Protein AF-A0A7C7RGT9-F1 (afdb_monomer)

Secondary structure (DSSP, 8-state):
-EEE-TT-EEEETTEEEEE---EE-S-GGGEEEEETTEEEESSTT---EE-SS----TT--PPP---HHHHHHHHHHHHHHHHHHHHHHHHHHHHHHHHHHHHS---

Sequence (107 aa):
QILINQRGEVIVDGEHVDRLLIMDFQHPYRLVKVGSGLFAPEDEMDAGEPAKEAKVRQGYLEGSNVRAIEEMVEMLLSYRRYEADHKAIQIQDETLGKAVNELGTVR

Foldseek 3Di:
DWDQFFQQFIADPRDTDGGDFDFDFPCCVQWDDPDPPDTDHPDNVRPGHGDDDGTDDPPDDDDDPDDVVVVVVVVVVVVVVVVVVVVVVVVVVVVVVCCCVVVVPDD

pLDDT: mean 90.45, std 8.88, range [48.03, 97.31]

Solvent-accessible surface area (backbone atoms only — not comparable to full-atom values): 6634 Å² total; per-residue (Å²): 102,82,46,51,42,49,78,29,39,34,26,50,76,87,41,82,75,51,62,65,87,53,73,39,55,99,59,64,89,51,45,41,78,77,49,100,90,41,69,42,54,72,50,83,84,60,77,53,43,76,46,88,82,70,70,44,64,74,96,65,79,91,73,80,93,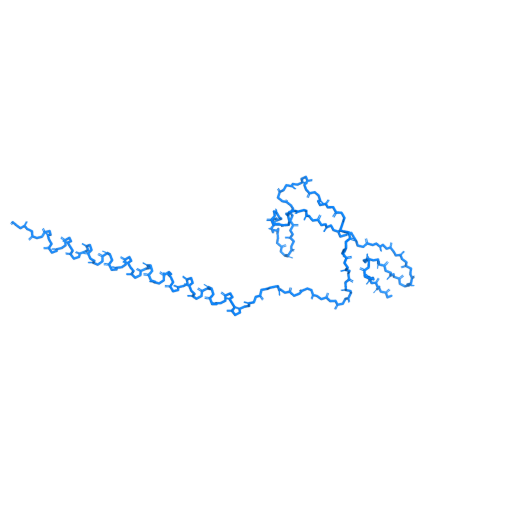74,56,69,70,60,55,51,51,53,50,50,52,53,49,54,49,52,52,52,54,53,50,50,51,52,54,50,52,53,51,51,52,47,49,53,63,66,65,62,70,69,130

Mean predicted aligned error: 8.31 Å

Radius of gyration: 28.74 Å; Cα contacts (8 Å, |Δi|>4): 84; chains: 1; bounding box: 50×28×91 Å

Structure (mmCIF, N/CA/C/O backbone):
data_AF-A0A7C7RGT9-F1
#
_entry.id   AF-A0A7C7RGT9-F1
#
loop_
_atom_site.group_PDB
_atom_site.id
_atom_site.type_symbol
_atom_site.label_atom_id
_atom_site.label_alt_id
_atom_site.label_comp_id
_atom_site.label_asym_id
_atom_site.label_entity_id
_atom_site.label_seq_id
_atom_site.pdbx_PDB_ins_code
_atom_site.Cartn_x
_atom_site.Cartn_y
_atom_site.Cartn_z
_atom_site.occupancy
_atom_site.B_iso_or_equiv
_atom_site.auth_seq_id
_atom_site.auth_comp_id
_atom_site.auth_asym_id
_atom_site.auth_atom_id
_atom_site.pdbx_PDB_model_num
ATOM 1 N N . GLN A 1 1 ? 4.398 -3.681 -32.471 1.00 81.00 1 GLN A N 1
ATOM 2 C CA . GLN A 1 1 ? 4.154 -4.455 -31.229 1.00 81.00 1 GLN A CA 1
ATOM 3 C C . GLN A 1 1 ? 5.127 -3.986 -30.159 1.00 81.00 1 GLN A C 1
ATOM 5 O O . GLN A 1 1 ? 6.304 -3.859 -30.468 1.00 81.00 1 GLN A O 1
ATOM 10 N N . ILE A 1 2 ? 4.648 -3.717 -28.939 1.00 90.44 2 ILE A N 1
ATOM 11 C CA . ILE A 1 2 ? 5.494 -3.287 -27.813 1.00 90.44 2 ILE A CA 1
ATOM 12 C C . ILE A 1 2 ? 5.696 -4.465 -26.861 1.00 90.44 2 ILE A C 1
ATOM 14 O O . ILE A 1 2 ? 4.726 -5.042 -26.361 1.00 90.44 2 ILE A O 1
ATOM 18 N N . LEU A 1 3 ? 6.950 -4.810 -26.601 1.00 93.38 3 LEU A N 1
ATOM 19 C CA . LEU A 1 3 ? 7.346 -5.853 -25.666 1.00 93.38 3 LEU A CA 1
ATOM 20 C C . LEU A 1 3 ? 8.250 -5.249 -24.596 1.00 93.38 3 LEU A C 1
ATOM 22 O O . LEU A 1 3 ? 9.176 -4.511 -24.914 1.00 93.38 3 LEU A O 1
ATOM 26 N N . ILE A 1 4 ? 7.983 -5.575 -23.333 1.00 94.31 4 ILE A N 1
ATOM 27 C CA . ILE A 1 4 ? 8.834 -5.186 -22.208 1.00 94.31 4 ILE A CA 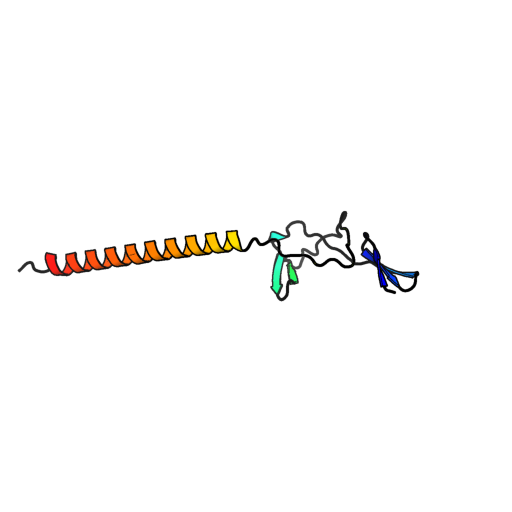1
ATOM 28 C C . ILE A 1 4 ? 9.353 -6.469 -21.575 1.00 94.31 4 ILE A C 1
ATOM 30 O O . ILE A 1 4 ? 8.578 -7.277 -21.060 1.00 94.31 4 ILE A O 1
ATOM 34 N N . ASN A 1 5 ? 10.663 -6.691 -21.655 1.00 92.56 5 ASN A N 1
ATOM 35 C CA . ASN A 1 5 ? 11.258 -7.928 -21.155 1.00 92.56 5 ASN A CA 1
ATOM 36 C C . ASN A 1 5 ? 11.479 -7.892 -19.629 1.00 92.56 5 ASN A C 1
ATOM 38 O O . ASN A 1 5 ? 11.227 -6.891 -18.963 1.00 92.56 5 ASN A O 1
ATOM 42 N N 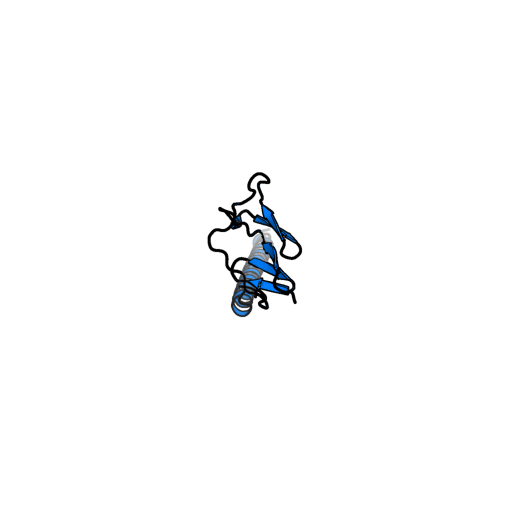. GLN A 1 6 ? 11.994 -8.988 -19.059 1.00 92.69 6 GLN A N 1
ATOM 43 C CA . GLN A 1 6 ? 12.209 -9.098 -17.608 1.00 92.69 6 GLN A CA 1
ATOM 44 C C . GLN A 1 6 ? 13.212 -8.093 -17.031 1.00 92.69 6 GLN A C 1
ATOM 46 O O . GLN A 1 6 ? 13.196 -7.861 -15.826 1.00 92.69 6 GLN A O 1
ATOM 51 N N . ARG A 1 7 ? 14.065 -7.496 -17.867 1.00 90.88 7 ARG A N 1
ATOM 52 C CA . ARG A 1 7 ? 15.037 -6.466 -17.477 1.00 90.88 7 ARG A CA 1
ATOM 53 C C . ARG A 1 7 ? 14.476 -5.046 -17.610 1.00 90.88 7 ARG A C 1
ATOM 55 O O . ARG A 1 7 ? 15.212 -4.091 -17.394 1.00 90.88 7 ARG A O 1
ATOM 62 N N . GLY A 1 8 ? 13.203 -4.906 -17.992 1.00 92.00 8 GLY A N 1
ATOM 63 C CA . GLY A 1 8 ? 12.559 -3.615 -18.227 1.00 92.00 8 GLY A CA 1
ATOM 64 C C . GLY A 1 8 ? 12.943 -2.957 -19.552 1.00 92.00 8 GLY A C 1
ATOM 65 O O . GLY A 1 8 ? 12.637 -1.785 -19.739 1.00 92.00 8 GLY A O 1
ATOM 66 N N . GLU A 1 9 ? 13.610 -3.672 -20.464 1.00 94.38 9 GLU A N 1
ATOM 67 C CA . GLU A 1 9 ? 13.946 -3.150 -21.794 1.00 94.38 9 GLU A CA 1
ATOM 68 C C . GLU A 1 9 ? 12.688 -3.122 -22.666 1.00 94.38 9 GLU A C 1
ATOM 70 O O . GLU A 1 9 ? 11.964 -4.119 -22.762 1.00 94.38 9 GLU A O 1
ATOM 75 N N . VAL A 1 10 ? 12.444 -1.970 -23.285 1.00 95.19 10 VAL A N 1
ATOM 76 C CA . VAL A 1 10 ? 11.304 -1.663 -24.142 1.00 95.19 10 VAL A CA 1
ATOM 77 C C . VAL A 1 10 ? 11.711 -1.893 -25.591 1.00 95.19 10 VAL A C 1
ATOM 79 O O . VAL A 1 10 ? 12.601 -1.228 -26.123 1.00 95.19 10 VAL A O 1
ATOM 82 N N . ILE A 1 11 ? 11.037 -2.843 -26.229 1.00 96.00 11 ILE A N 1
ATOM 83 C CA . ILE A 1 11 ? 11.262 -3.237 -27.615 1.00 96.00 11 ILE A CA 1
ATOM 84 C C . ILE A 1 11 ? 10.014 -2.884 -28.418 1.00 96.00 11 ILE A C 1
ATOM 86 O O . ILE A 1 11 ? 8.911 -3.326 -28.082 1.00 96.00 11 ILE A O 1
ATOM 90 N N . VAL A 1 12 ? 10.186 -2.110 -29.486 1.00 95.50 12 VAL A N 1
ATOM 91 C CA . VAL A 1 12 ? 9.107 -1.722 -30.401 1.00 95.50 12 VAL A CA 1
ATOM 92 C C . VAL A 1 12 ? 9.475 -2.204 -31.792 1.00 95.50 12 VAL A C 1
ATOM 94 O O . VAL A 1 12 ? 10.543 -1.891 -32.301 1.00 95.50 12 VAL A O 1
ATOM 97 N N . ASP A 1 13 ? 8.612 -3.033 -32.377 1.00 93.25 13 ASP A N 1
ATOM 98 C CA . ASP A 1 13 ? 8.787 -3.574 -33.736 1.00 93.25 13 ASP A CA 1
ATOM 99 C C . ASP A 1 13 ? 10.132 -4.294 -33.967 1.00 93.25 13 ASP A C 1
ATOM 101 O O . ASP A 1 13 ? 10.623 -4.396 -35.086 1.00 93.25 13 ASP A O 1
ATOM 105 N N . GLY A 1 14 ? 10.699 -4.861 -32.896 1.00 90.38 14 GLY A N 1
ATOM 106 C CA . GLY A 1 14 ? 11.947 -5.627 -32.923 1.00 90.38 14 GLY A CA 1
ATOM 107 C C . GLY A 1 14 ? 13.201 -4.822 -32.575 1.00 90.38 14 GLY A C 1
ATOM 108 O O . GLY A 1 14 ? 14.251 -5.429 -32.377 1.00 90.38 14 GLY A O 1
ATOM 109 N N . GLU A 1 15 ? 13.099 -3.500 -32.423 1.00 94.38 15 GLU A N 1
ATOM 110 C CA . GLU A 1 15 ? 14.220 -2.639 -32.038 1.00 94.38 15 GLU A CA 1
ATOM 111 C C . GLU A 1 15 ? 14.155 -2.238 -30.562 1.00 94.38 15 GLU A C 1
ATOM 113 O O . GLU A 1 15 ? 13.083 -1.976 -30.011 1.00 94.38 15 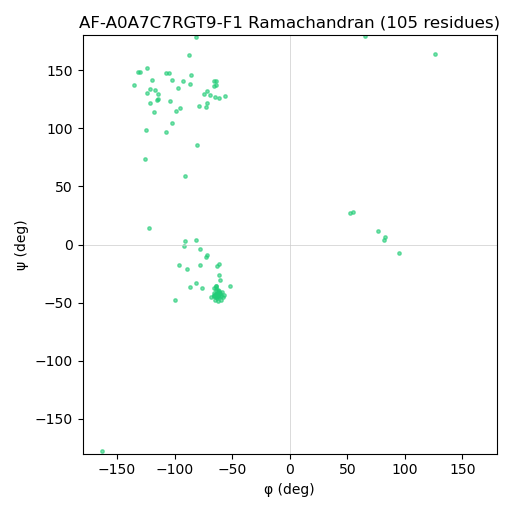GLU A O 1
ATOM 118 N N . HIS A 1 16 ? 15.319 -2.191 -29.908 1.00 94.31 16 HIS A N 1
ATOM 119 C CA . HIS A 1 16 ? 15.441 -1.673 -28.548 1.00 94.31 16 HIS A CA 1
ATOM 120 C C . HIS A 1 16 ? 15.301 -0.150 -28.567 1.00 94.31 16 HIS A C 1
ATOM 122 O O . HIS A 1 16 ? 16.144 0.541 -29.140 1.00 94.31 16 HIS A O 1
ATOM 128 N N . VAL A 1 17 ? 14.282 0.364 -27.881 1.00 95.88 17 VAL A N 1
ATOM 129 C CA . VAL A 1 17 ? 14.000 1.802 -27.812 1.00 95.88 17 VAL A CA 1
ATOM 130 C C . VAL A 1 17 ? 14.520 2.405 -26.512 1.00 95.88 17 VAL A C 1
ATOM 132 O O . VAL A 1 17 ? 15.184 3.435 -26.552 1.00 95.88 17 VAL A O 1
ATOM 135 N N . ASP A 1 18 ? 14.244 1.772 -25.368 1.00 95.31 18 ASP A N 1
ATOM 136 C CA . ASP A 1 18 ? 14.603 2.318 -24.052 1.00 95.31 18 ASP A CA 1
ATOM 137 C C . ASP A 1 18 ? 14.564 1.248 -22.943 1.00 95.31 18 ASP A C 1
ATOM 139 O O . ASP A 1 18 ? 14.272 0.080 -23.205 1.00 95.31 18 ASP A O 1
ATOM 143 N N . ARG A 1 19 ? 14.817 1.632 -21.687 1.00 92.56 19 ARG A N 1
ATOM 144 C CA . ARG A 1 19 ? 14.676 0.791 -20.496 1.00 92.56 19 ARG A CA 1
ATOM 145 C C . ARG A 1 19 ? 13.983 1.539 -19.361 1.00 92.56 19 ARG A C 1
ATOM 147 O O . ARG A 1 19 ? 14.326 2.671 -19.045 1.00 92.56 19 ARG A O 1
ATOM 154 N N . LEU A 1 20 ? 13.064 0.858 -18.682 1.00 93.94 20 LEU A N 1
ATOM 155 C CA . LEU A 1 20 ? 12.434 1.371 -17.468 1.00 93.94 20 LEU A CA 1
ATOM 156 C C . LEU A 1 20 ? 13.476 1.600 -16.364 1.00 93.94 20 LEU A C 1
ATOM 158 O O . LEU A 1 20 ? 14.204 0.679 -15.987 1.00 93.94 20 LEU A O 1
ATOM 162 N N . LEU A 1 21 ? 13.504 2.815 -15.815 1.00 93.69 21 LEU A N 1
ATOM 163 C CA . LEU A 1 21 ? 14.260 3.117 -14.605 1.00 93.69 21 LEU A CA 1
ATOM 164 C C . LEU A 1 21 ? 13.470 2.627 -13.390 1.00 93.69 21 LEU A C 1
ATOM 166 O O . LEU A 1 21 ? 12.354 3.079 -13.142 1.00 93.69 21 LEU A O 1
ATOM 170 N N . ILE A 1 22 ? 14.061 1.704 -12.637 1.00 93.94 22 ILE A N 1
ATOM 171 C CA . ILE A 1 22 ? 13.498 1.184 -11.392 1.00 93.94 22 ILE A CA 1
ATOM 172 C C . ILE A 1 22 ? 14.439 1.594 -10.268 1.00 93.94 22 ILE A C 1
ATOM 174 O O . ILE A 1 22 ? 15.632 1.293 -10.322 1.00 93.94 22 ILE A O 1
ATOM 178 N N . MET A 1 23 ? 13.891 2.283 -9.274 1.00 92.69 23 MET A N 1
ATOM 179 C CA . MET A 1 23 ? 14.623 2.770 -8.110 1.00 92.69 23 MET A CA 1
ATOM 180 C C . MET A 1 23 ? 14.237 1.945 -6.884 1.00 92.69 23 MET A C 1
ATOM 182 O O . MET A 1 23 ? 13.100 1.487 -6.769 1.00 92.69 23 MET A O 1
ATOM 186 N N . ASP A 1 24 ? 15.191 1.765 -5.986 1.00 93.38 24 ASP A N 1
ATOM 187 C CA . ASP A 1 24 ? 15.041 1.140 -4.683 1.00 93.38 24 ASP A CA 1
ATOM 188 C C . ASP A 1 24 ? 15.428 2.154 -3.604 1.00 93.38 24 ASP A C 1
ATOM 190 O O . ASP A 1 24 ? 16.363 2.940 -3.774 1.00 93.38 24 ASP A O 1
ATOM 194 N N . PHE A 1 25 ? 14.700 2.153 -2.496 1.00 92.62 25 PHE A N 1
ATOM 195 C CA . PHE A 1 25 ? 14.916 3.081 -1.391 1.00 92.62 25 PHE A CA 1
ATOM 196 C C . PHE A 1 25 ? 15.373 2.277 -0.184 1.00 92.62 25 PHE A C 1
ATOM 198 O O . PHE A 1 25 ? 14.713 1.317 0.204 1.00 92.62 25 PHE A O 1
ATOM 205 N N . GLN A 1 26 ? 16.474 2.679 0.455 1.00 88.50 26 GLN A N 1
ATOM 206 C CA . GLN A 1 26 ? 17.001 1.945 1.615 1.00 88.50 26 GLN A CA 1
ATOM 207 C C . GLN A 1 26 ? 15.992 1.887 2.775 1.00 88.50 26 GLN A C 1
ATOM 209 O O . GLN A 1 26 ? 15.965 0.914 3.528 1.00 88.50 26 GLN A O 1
ATOM 214 N N . HIS A 1 27 ? 15.136 2.909 2.902 1.00 88.94 27 HIS A N 1
ATOM 215 C CA . HIS A 1 27 ? 14.119 3.004 3.950 1.00 88.94 27 HIS A CA 1
ATOM 216 C C . HIS A 1 27 ? 12.709 3.233 3.368 1.00 88.94 27 HIS A C 1
ATOM 218 O O . HIS A 1 27 ? 12.155 4.325 3.519 1.00 88.94 27 HIS A O 1
ATOM 224 N N . PRO A 1 28 ? 12.063 2.216 2.760 1.00 88.06 28 PRO A N 1
ATOM 225 C CA . PRO A 1 28 ? 10.767 2.383 2.087 1.00 88.06 28 PRO A CA 1
ATOM 226 C C . PRO A 1 28 ? 9.637 2.851 3.014 1.00 88.06 28 PRO A C 1
ATOM 228 O O . PRO A 1 28 ? 8.686 3.490 2.581 1.00 88.06 28 PRO A O 1
ATOM 231 N N . TYR A 1 29 ? 9.740 2.557 4.312 1.00 90.50 29 TYR A N 1
ATOM 232 C CA . TYR A 1 29 ? 8.771 2.967 5.333 1.00 90.50 29 TYR A CA 1
ATOM 233 C C . TYR A 1 29 ? 8.810 4.469 5.661 1.00 90.50 29 TYR A C 1
ATOM 235 O O . TYR A 1 29 ? 7.940 4.944 6.385 1.00 90.50 29 TYR A O 1
ATOM 243 N N . ARG A 1 30 ? 9.806 5.209 5.153 1.00 92.06 30 ARG A N 1
ATOM 244 C CA . ARG A 1 30 ? 9.852 6.680 5.201 1.00 92.06 30 ARG A CA 1
ATOM 245 C C . ARG A 1 30 ? 9.234 7.332 3.968 1.00 92.06 30 ARG A C 1
ATOM 247 O O . ARG A 1 30 ? 9.200 8.551 3.873 1.00 92.06 30 ARG A O 1
ATOM 254 N N . LEU A 1 31 ? 8.761 6.548 3.003 1.00 93.81 31 LEU A N 1
ATOM 255 C CA . LEU A 1 31 ? 8.038 7.110 1.876 1.00 93.81 31 LEU A CA 1
ATOM 256 C C . LEU A 1 31 ? 6.653 7.580 2.332 1.00 93.81 31 LEU A C 1
ATOM 258 O O . LEU A 1 31 ? 5.898 6.849 2.977 1.00 93.81 31 LEU A O 1
ATOM 262 N N . VAL A 1 32 ? 6.296 8.796 1.945 1.00 95.19 32 VAL A N 1
ATOM 263 C CA . VAL A 1 32 ? 5.007 9.415 2.234 1.00 95.19 32 VAL A CA 1
ATOM 264 C C . VAL A 1 32 ? 4.084 9.231 1.038 1.00 95.19 32 VAL A C 1
ATOM 266 O O . VAL A 1 32 ? 4.461 9.443 -0.115 1.00 95.19 32 VAL A O 1
ATOM 269 N N . LYS A 1 33 ? 2.838 8.836 1.304 1.00 95.06 33 LYS A N 1
ATOM 270 C CA . LYS A 1 33 ? 1.817 8.674 0.267 1.00 95.06 33 LYS A CA 1
ATOM 271 C C . LYS A 1 33 ? 1.362 10.041 -0.244 1.00 95.06 33 LYS A C 1
ATOM 273 O O . LYS A 1 33 ? 0.803 10.828 0.514 1.00 95.06 33 LYS A O 1
ATOM 278 N N . VAL A 1 34 ? 1.519 10.271 -1.545 1.00 94.31 34 VAL A N 1
ATOM 279 C CA . VAL A 1 34 ? 1.101 11.517 -2.219 1.00 94.31 34 VAL A CA 1
ATOM 280 C C . VAL A 1 34 ? -0.290 11.373 -2.857 1.00 94.31 34 VAL A C 1
ATOM 282 O O . VAL A 1 34 ? -0.972 12.360 -3.113 1.00 94.31 34 VAL A O 1
ATOM 285 N N . GLY A 1 35 ? -0.760 10.135 -3.053 1.00 92.75 35 GLY A N 1
ATOM 286 C CA . GLY A 1 35 ? -2.100 9.826 -3.570 1.00 92.75 35 GLY A CA 1
ATOM 287 C C . GLY A 1 35 ? -2.058 8.903 -4.784 1.00 92.75 35 GLY A C 1
ATOM 288 O O . GLY A 1 35 ? -1.008 8.706 -5.375 1.00 92.75 35 GLY A O 1
ATOM 289 N N . SER A 1 36 ? -3.186 8.282 -5.142 1.00 93.19 36 SER A N 1
ATOM 290 C CA . SER A 1 36 ? -3.301 7.408 -6.332 1.00 93.19 36 SER A CA 1
ATOM 291 C C . SER A 1 36 ? -2.255 6.281 -6.441 1.00 93.19 36 SER A C 1
ATOM 293 O O . SER A 1 36 ? -1.923 5.848 -7.538 1.00 93.19 36 SER A O 1
ATOM 295 N N . GLY A 1 37 ? -1.724 5.806 -5.309 1.00 89.94 37 GLY A N 1
ATOM 296 C CA . GLY A 1 37 ? -0.648 4.804 -5.275 1.00 89.94 37 GLY A CA 1
ATOM 297 C C . GLY A 1 37 ? 0.764 5.372 -5.467 1.00 89.94 37 GLY A C 1
ATOM 298 O O . GLY A 1 37 ? 1.716 4.605 -5.508 1.00 89.94 37 GLY A O 1
ATOM 299 N N . LEU A 1 38 ? 0.906 6.695 -5.558 1.00 93.56 38 LEU A N 1
ATOM 300 C CA . LEU A 1 38 ? 2.183 7.396 -5.625 1.00 93.56 38 LEU A CA 1
ATOM 301 C C . LEU A 1 38 ? 2.742 7.667 -4.231 1.00 93.56 38 LEU A C 1
ATOM 303 O O . LEU A 1 38 ? 2.006 7.980 -3.283 1.00 93.56 38 LEU A O 1
ATOM 307 N N . PHE A 1 39 ? 4.065 7.609 -4.160 1.00 94.25 39 PHE A N 1
ATOM 308 C CA . PHE A 1 39 ? 4.859 7.833 -2.968 1.00 94.25 39 PHE A CA 1
ATOM 309 C C . PHE A 1 39 ? 6.007 8.791 -3.284 1.00 94.25 39 PHE A C 1
ATOM 311 O O . PHE A 1 39 ? 6.517 8.795 -4.404 1.00 94.25 39 PHE A O 1
ATOM 318 N N . ALA A 1 40 ? 6.398 9.585 -2.295 1.00 93.25 40 ALA A N 1
ATOM 319 C CA . ALA A 1 40 ? 7.567 10.453 -2.342 1.00 93.25 40 ALA A CA 1
ATOM 320 C C . ALA A 1 40 ? 8.417 10.230 -1.086 1.00 93.25 40 ALA A C 1
ATOM 322 O O . ALA A 1 40 ? 7.858 9.904 -0.036 1.00 93.25 40 ALA A O 1
ATOM 323 N N . PRO A 1 41 ? 9.745 10.376 -1.165 1.00 93.50 41 PRO A N 1
ATOM 324 C CA . PRO A 1 41 ? 10.589 10.323 0.019 1.00 93.50 41 PRO A CA 1
ATOM 325 C C . PRO A 1 41 ? 10.256 11.483 0.966 1.00 93.50 41 PRO A C 1
ATOM 327 O O . PRO A 1 41 ? 9.962 12.590 0.523 1.00 93.50 41 PRO A O 1
ATOM 330 N N . GLU A 1 42 ? 10.262 11.216 2.274 1.00 91.75 42 GLU A N 1
ATOM 331 C CA . GLU A 1 42 ? 10.081 12.253 3.302 1.00 91.75 42 GLU A CA 1
ATOM 332 C C . GLU A 1 42 ? 11.229 13.275 3.289 1.00 91.75 42 GLU A C 1
ATOM 334 O O . GLU A 1 42 ? 10.999 14.465 3.493 1.00 91.75 42 GLU A O 1
ATOM 339 N N . ASP A 1 43 ? 12.452 12.814 3.013 1.00 90.62 43 ASP A N 1
ATOM 340 C CA . ASP A 1 43 ? 13.615 13.658 2.742 1.00 90.62 43 ASP A CA 1
ATOM 341 C C . ASP A 1 43 ? 13.818 13.757 1.227 1.00 90.62 43 ASP A C 1
ATOM 343 O O . ASP A 1 43 ? 14.138 12.767 0.573 1.00 90.62 43 ASP A O 1
ATOM 347 N N . GLU A 1 44 ? 13.666 14.953 0.661 1.00 84.31 44 GLU A N 1
ATOM 348 C CA . GLU A 1 44 ? 13.853 15.192 -0.775 1.00 84.31 44 GLU A CA 1
ATOM 349 C C . GLU A 1 44 ? 15.280 14.875 -1.263 1.00 84.31 44 GLU A C 1
ATOM 351 O O . GLU A 1 44 ? 15.497 14.714 -2.465 1.00 84.31 44 GLU A O 1
ATOM 356 N N . MET A 1 45 ? 16.258 14.769 -0.354 1.00 87.12 45 MET A N 1
ATOM 357 C CA . MET A 1 45 ? 17.623 14.351 -0.685 1.00 87.12 45 MET A CA 1
ATOM 358 C C . MET A 1 45 ? 17.754 12.830 -0.877 1.00 87.12 45 MET A C 1
ATOM 360 O O . MET A 1 45 ? 18.733 12.383 -1.481 1.00 87.12 45 MET A O 1
ATOM 364 N N . ASP A 1 46 ? 16.798 12.028 -0.397 1.00 88.44 46 ASP A N 1
ATOM 365 C CA . ASP A 1 46 ? 16.761 10.582 -0.628 1.00 88.44 46 ASP A CA 1
ATOM 366 C C . ASP A 1 46 ? 16.177 10.289 -2.016 1.00 88.44 46 ASP A C 1
ATOM 368 O O . ASP A 1 46 ? 14.983 10.063 -2.197 1.00 88.44 46 ASP A O 1
ATOM 372 N N . ALA A 1 47 ? 17.044 10.310 -3.027 1.00 86.38 47 ALA A N 1
ATOM 373 C CA . ALA A 1 47 ? 16.670 10.021 -4.410 1.00 86.38 47 ALA A CA 1
ATOM 374 C C . ALA A 1 47 ? 16.510 8.514 -4.713 1.00 86.38 47 ALA A C 1
ATOM 376 O O . ALA A 1 47 ? 16.153 8.158 -5.840 1.00 86.38 47 ALA A O 1
ATOM 377 N N . GLY A 1 48 ? 16.789 7.633 -3.744 1.00 91.19 48 GLY A N 1
ATOM 378 C CA . GLY A 1 48 ? 16.928 6.196 -3.969 1.00 91.19 48 GLY A CA 1
ATOM 379 C C . GLY A 1 48 ? 18.133 5.824 -4.846 1.00 91.19 48 GLY A C 1
ATOM 380 O O . GLY A 1 48 ? 18.890 6.666 -5.334 1.00 91.19 48 GLY A O 1
ATOM 381 N N . GLU A 1 49 ? 18.315 4.526 -5.069 1.00 93.50 49 GLU A N 1
ATOM 382 C CA . GLU A 1 49 ? 19.370 3.958 -5.911 1.00 93.50 49 GLU A CA 1
ATOM 383 C C . GLU A 1 49 ? 18.763 3.065 -7.004 1.00 93.50 49 GLU A C 1
ATOM 385 O O . GLU A 1 49 ? 17.715 2.463 -6.785 1.00 93.50 49 GLU A O 1
ATOM 390 N N . PRO A 1 50 ? 19.396 2.905 -8.179 1.00 92.50 50 PRO A N 1
ATOM 391 C CA . PRO A 1 50 ? 18.916 1.958 -9.182 1.00 92.50 50 PRO A CA 1
ATOM 392 C C . PRO A 1 50 ? 18.803 0.532 -8.624 1.00 92.50 50 PRO A C 1
ATOM 394 O O . PRO A 1 50 ? 1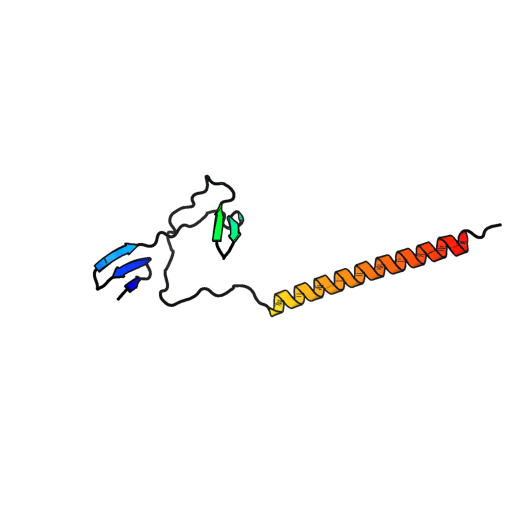9.766 -0.025 -8.087 1.00 92.50 50 PRO A O 1
ATOM 397 N N . ALA A 1 51 ? 17.633 -0.082 -8.789 1.00 92.25 51 ALA A N 1
ATOM 398 C CA . ALA A 1 51 ? 17.353 -1.412 -8.266 1.00 92.25 51 ALA A CA 1
ATOM 399 C C . ALA A 1 51 ? 18.235 -2.475 -8.946 1.00 92.25 51 ALA A C 1
ATOM 401 O O . ALA A 1 51 ? 18.266 -2.595 -10.172 1.00 92.25 51 ALA A O 1
ATOM 402 N N . LYS A 1 52 ? 18.938 -3.288 -8.146 1.00 86.69 52 LYS A N 1
ATOM 403 C CA . LYS A 1 52 ? 19.914 -4.274 -8.654 1.00 86.69 52 LYS A CA 1
ATOM 404 C C . LYS A 1 52 ? 19.275 -5.572 -9.150 1.00 86.69 52 LYS A C 1
ATOM 406 O O . LYS A 1 52 ? 19.778 -6.179 -10.091 1.00 86.69 52 LYS A O 1
ATOM 411 N N . GLU A 1 53 ? 18.174 -5.996 -8.530 1.00 86.06 53 GLU A N 1
ATOM 412 C CA . GLU A 1 53 ? 17.554 -7.311 -8.774 1.00 86.06 53 GLU A CA 1
ATOM 413 C C . GLU A 1 53 ? 16.091 -7.229 -9.240 1.00 86.06 53 GLU A C 1
ATOM 415 O O . GLU A 1 53 ? 15.371 -8.232 -9.249 1.00 86.06 53 GLU A O 1
ATOM 420 N N . ALA A 1 54 ? 15.637 -6.045 -9.657 1.00 90.62 54 ALA A N 1
ATOM 421 C CA . ALA A 1 54 ? 14.269 -5.856 -10.116 1.00 90.62 54 ALA A CA 1
ATOM 422 C C . ALA A 1 54 ? 13.979 -6.667 -11.390 1.00 90.62 54 ALA A C 1
ATOM 424 O O . ALA A 1 54 ? 14.775 -6.704 -12.332 1.00 90.62 54 ALA A O 1
ATOM 425 N N . LYS A 1 55 ? 12.804 -7.306 -11.426 1.00 92.81 55 LYS A N 1
ATOM 426 C CA . LYS A 1 55 ? 12.305 -8.039 -12.595 1.00 92.81 55 LYS A CA 1
ATOM 427 C C . LYS A 1 55 ? 10.949 -7.503 -13.009 1.00 92.81 55 LYS A C 1
ATOM 429 O O . LYS A 1 55 ? 10.033 -7.428 -12.196 1.00 92.81 55 LYS A O 1
ATOM 434 N N . VAL A 1 56 ? 10.804 -7.211 -14.294 1.00 93.94 56 VAL A N 1
ATOM 435 C CA . VAL A 1 56 ? 9.543 -6.750 -14.877 1.00 93.94 56 VAL A CA 1
ATOM 436 C C . VAL A 1 56 ? 8.740 -7.938 -15.407 1.00 93.94 56 VAL A C 1
ATOM 438 O O . VAL A 1 56 ? 9.284 -8.887 -15.974 1.00 93.94 56 VAL A O 1
ATOM 441 N N . ARG A 1 57 ? 7.420 -7.908 -15.217 1.00 94.12 57 ARG A N 1
ATOM 442 C CA . ARG A 1 57 ? 6.490 -8.926 -15.721 1.00 94.12 57 ARG A CA 1
ATOM 443 C C . ARG A 1 57 ? 5.401 -8.269 -16.563 1.00 94.12 57 ARG A C 1
ATOM 445 O O . ARG A 1 57 ? 4.426 -7.753 -16.030 1.00 94.12 57 ARG A O 1
ATOM 452 N N . GLN A 1 58 ? 5.565 -8.293 -17.885 1.00 93.38 58 GLN A N 1
ATOM 453 C CA . GLN A 1 58 ? 4.583 -7.716 -18.803 1.00 93.38 58 GLN A CA 1
ATOM 454 C C . GLN A 1 58 ? 3.254 -8.487 -18.757 1.00 93.38 58 GLN A C 1
ATOM 456 O O . GLN A 1 58 ? 3.244 -9.716 -18.758 1.00 93.38 58 GLN A O 1
ATOM 461 N N . GLY A 1 59 ? 2.135 -7.755 -18.739 1.00 92.75 59 GLY A N 1
ATOM 462 C CA . GLY A 1 59 ? 0.784 -8.329 -18.717 1.00 92.75 59 GLY A CA 1
ATOM 463 C C . GLY A 1 59 ? 0.284 -8.746 -17.330 1.00 92.75 59 GLY A C 1
ATOM 464 O O . GLY A 1 59 ? -0.794 -9.324 -17.231 1.00 92.75 59 GLY A O 1
ATOM 465 N N . TYR A 1 60 ? 1.038 -8.448 -16.269 1.00 93.94 60 TYR A N 1
ATOM 466 C CA . TYR A 1 60 ? 0.632 -8.681 -14.885 1.00 93.94 60 TYR A CA 1
ATOM 467 C C . TYR A 1 60 ? 0.238 -7.365 -14.212 1.00 93.94 60 TYR A C 1
ATOM 469 O O . TYR A 1 60 ? 0.812 -6.317 -14.502 1.00 93.94 60 TYR A O 1
ATOM 477 N N . LEU A 1 61 ? -0.723 -7.444 -13.292 1.00 93.12 61 LEU A N 1
ATOM 478 C CA . LEU A 1 61 ? -1.110 -6.354 -12.402 1.00 93.12 61 LEU A CA 1
ATOM 479 C C . LEU A 1 61 ? -0.820 -6.778 -10.961 1.00 93.12 61 LEU A C 1
ATOM 481 O O . LEU A 1 61 ? -1.156 -7.897 -10.568 1.00 93.12 61 LEU A O 1
ATOM 485 N N . GLU A 1 62 ? -0.183 -5.901 -10.191 1.00 92.31 62 GLU A N 1
ATOM 486 C CA . GLU A 1 62 ? 0.073 -6.137 -8.772 1.00 92.31 62 GLU A CA 1
ATOM 487 C C . GLU A 1 62 ? -1.242 -6.093 -7.980 1.00 92.31 62 GLU A C 1
ATOM 489 O O . GLU A 1 62 ? -2.041 -5.166 -8.115 1.00 92.31 62 GLU A O 1
ATOM 494 N N . GLY A 1 63 ? -1.486 -7.135 -7.183 1.00 92.25 63 GLY A N 1
ATOM 495 C CA . GLY A 1 63 ? -2.639 -7.214 -6.291 1.00 92.25 63 GLY A CA 1
ATOM 496 C C . GLY A 1 63 ? -2.350 -6.574 -4.936 1.00 92.25 63 GLY A C 1
ATOM 497 O O . GLY A 1 63 ? -1.200 -6.399 -4.547 1.00 92.25 63 GLY A O 1
ATOM 498 N N . SER A 1 64 ? -3.404 -6.271 -4.180 1.00 92.06 64 SER A N 1
ATOM 499 C CA . SER A 1 64 ? -3.234 -5.838 -2.794 1.00 92.06 64 SER A CA 1
ATOM 500 C C . SER A 1 64 ? -2.657 -6.971 -1.941 1.00 92.06 64 SER A C 1
ATOM 502 O O . SER A 1 64 ? -3.058 -8.128 -2.069 1.00 92.06 64 SER A O 1
ATOM 504 N N . ASN A 1 65 ? -1.751 -6.624 -1.031 1.00 92.25 65 ASN A N 1
ATOM 505 C CA . ASN A 1 65 ? -1.244 -7.519 0.007 1.00 92.25 65 ASN A CA 1
ATOM 506 C C . ASN A 1 65 ? -2.185 -7.625 1.228 1.00 92.25 65 ASN A C 1
ATOM 508 O O . ASN A 1 65 ? -1.842 -8.295 2.200 1.00 92.25 65 ASN A O 1
ATOM 512 N N . VAL A 1 66 ? -3.359 -6.982 1.193 1.00 91.12 66 VAL A N 1
ATOM 513 C CA . VAL A 1 66 ? -4.313 -6.921 2.310 1.00 91.12 66 VAL A CA 1
ATOM 514 C C . VAL A 1 66 ? -5.263 -8.118 2.300 1.00 91.12 66 VAL A C 1
ATOM 516 O O . VAL A 1 66 ? -5.809 -8.503 1.263 1.00 91.12 66 VAL A O 1
ATOM 519 N N . ARG A 1 67 ? -5.526 -8.685 3.483 1.00 94.25 67 ARG A N 1
ATOM 520 C CA . ARG A 1 67 ? -6.445 -9.817 3.668 1.00 94.25 67 ARG A CA 1
ATOM 521 C C . ARG A 1 67 ? -7.725 -9.350 4.351 1.00 94.25 67 ARG A C 1
ATOM 523 O O . ARG A 1 67 ? -7.809 -9.300 5.570 1.00 94.25 67 ARG A O 1
ATOM 530 N N . ALA A 1 68 ? -8.756 -9.076 3.551 1.00 92.94 68 ALA A N 1
ATOM 531 C CA . ALA A 1 68 ? -9.992 -8.432 4.011 1.00 92.94 68 ALA A CA 1
ATOM 532 C C . ALA A 1 68 ? -10.658 -9.093 5.236 1.00 92.94 68 ALA A C 1
ATOM 534 O O . ALA A 1 68 ? -11.215 -8.398 6.078 1.00 92.94 68 ALA A O 1
ATOM 535 N N . ILE A 1 69 ? -10.607 -10.425 5.355 1.00 94.25 69 ILE A N 1
ATOM 536 C CA . ILE A 1 69 ? -11.199 -11.141 6.498 1.00 94.25 69 ILE A CA 1
ATOM 537 C C . ILE A 1 69 ? -10.468 -10.809 7.803 1.00 94.25 69 ILE A C 1
ATOM 539 O O . ILE A 1 69 ? -11.121 -10.605 8.822 1.00 94.25 69 ILE A O 1
ATOM 543 N N . GLU A 1 70 ? -9.138 -10.742 7.775 1.00 94.81 70 GLU A N 1
ATOM 544 C CA . GLU A 1 70 ? -8.329 -10.447 8.963 1.00 94.81 70 GLU A CA 1
ATOM 545 C C . GLU A 1 70 ? -8.549 -8.999 9.404 1.00 94.81 70 GLU A C 1
ATOM 547 O O . GLU A 1 70 ? -8.879 -8.758 10.563 1.00 94.81 70 GLU A O 1
ATOM 552 N N . GLU A 1 71 ? -8.541 -8.067 8.451 1.00 94.62 71 GLU A N 1
ATOM 553 C CA . GLU A 1 71 ? -8.828 -6.650 8.706 1.00 94.62 71 GLU A CA 1
ATOM 554 C C . GLU A 1 71 ? -10.226 -6.425 9.305 1.00 94.62 71 GLU A C 1
ATOM 556 O O . GLU A 1 71 ? -10.406 -5.642 10.238 1.00 94.62 71 GLU A O 1
ATOM 561 N N . MET A 1 72 ? -11.247 -7.141 8.818 1.00 95.38 72 MET A N 1
ATOM 562 C CA . MET A 1 72 ? -12.597 -7.050 9.388 1.00 95.38 72 MET A CA 1
ATOM 563 C C . MET A 1 72 ? -12.650 -7.555 10.832 1.00 95.38 72 MET A C 1
ATOM 565 O O . MET A 1 72 ? -13.378 -6.991 11.651 1.00 95.38 72 MET A O 1
ATOM 569 N N . VAL A 1 73 ? -11.900 -8.611 11.160 1.00 96.56 73 VAL A N 1
ATOM 570 C CA . VAL A 1 73 ? -11.821 -9.119 12.534 1.00 96.56 73 VAL A CA 1
ATOM 571 C C . VAL A 1 73 ? -11.147 -8.090 13.440 1.00 96.56 73 VAL A C 1
ATOM 573 O O . VAL A 1 73 ? -11.665 -7.823 14.525 1.00 96.56 73 VAL A O 1
ATOM 576 N N . GLU A 1 74 ? -10.059 -7.457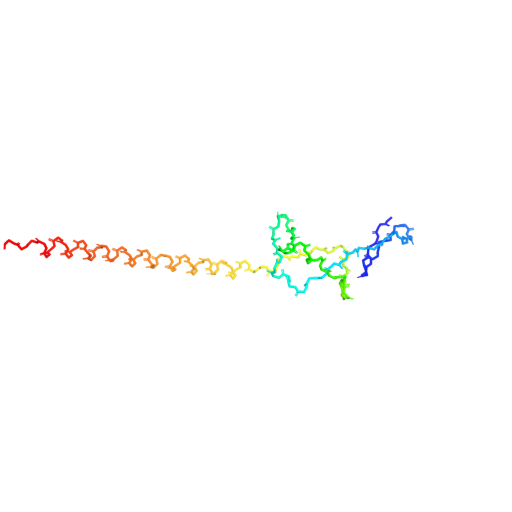 12.998 1.00 96.12 74 GLU A N 1
ATOM 577 C CA . GLU A 1 74 ? -9.408 -6.384 13.762 1.00 96.12 74 GLU A CA 1
ATOM 578 C C . GLU A 1 74 ? -10.331 -5.177 13.982 1.00 96.12 74 GLU A C 1
ATOM 580 O O . GLU A 1 74 ? -10.413 -4.641 15.095 1.00 96.12 74 GLU A O 1
ATOM 585 N N . MET A 1 75 ? -11.109 -4.800 12.964 1.00 96.50 75 MET A N 1
ATOM 586 C CA . MET A 1 75 ? -12.128 -3.756 13.080 1.00 96.50 75 MET A CA 1
ATOM 587 C C . MET A 1 75 ? -13.207 -4.128 14.110 1.00 96.50 75 MET A C 1
ATOM 589 O O . MET A 1 75 ? -13.562 -3.310 14.959 1.00 96.50 75 MET A O 1
ATOM 593 N N . LEU A 1 76 ? -13.709 -5.367 14.088 1.00 96.50 76 LEU A N 1
ATOM 594 C CA . LEU A 1 76 ? -14.702 -5.847 15.057 1.00 96.50 76 LEU A CA 1
ATOM 595 C C . LEU A 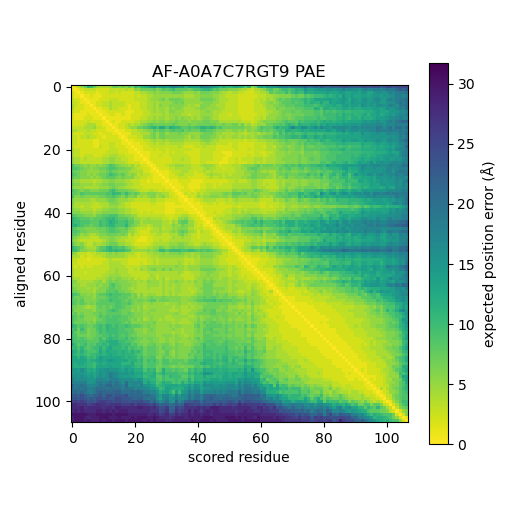1 76 ? -14.156 -5.876 16.487 1.00 96.50 76 LEU A C 1
ATOM 597 O O . LEU A 1 76 ? -14.874 -5.535 17.428 1.00 96.50 76 LEU A O 1
ATOM 601 N N . LEU A 1 77 ? -12.895 -6.271 16.668 1.00 97.12 77 LEU A N 1
ATOM 602 C CA . LEU A 1 77 ? -12.235 -6.235 17.972 1.00 97.12 77 LEU A CA 1
ATOM 603 C C . LEU A 1 77 ? -12.105 -4.799 18.485 1.00 97.12 77 LEU A C 1
ATOM 605 O O . LEU A 1 77 ? -12.400 -4.544 19.653 1.00 97.12 77 LEU A O 1
ATOM 609 N N . SER A 1 78 ? -11.730 -3.865 17.611 1.00 96.25 78 SER A N 1
ATOM 610 C CA . SER A 1 78 ? -11.654 -2.436 17.933 1.00 96.25 78 SER A CA 1
ATOM 611 C C . SER A 1 78 ? -13.025 -1.873 18.320 1.00 96.25 78 SER A C 1
ATOM 613 O O . SER A 1 78 ? -13.143 -1.173 19.323 1.00 96.25 78 SER A O 1
ATOM 615 N N . TYR A 1 79 ? -14.082 -2.260 17.599 1.00 97.31 79 TYR A N 1
ATOM 616 C CA . TYR A 1 79 ? -15.458 -1.873 17.912 1.00 97.31 79 TYR A CA 1
ATOM 617 C C . TYR A 1 79 ? -15.929 -2.409 19.271 1.00 97.31 79 TYR A C 1
ATOM 619 O O . TYR A 1 79 ? -16.469 -1.659 20.079 1.00 97.31 79 TYR A O 1
ATOM 627 N N . ARG A 1 80 ? -15.678 -3.690 19.572 1.00 96.56 80 ARG A N 1
ATOM 628 C CA . ARG A 1 80 ? -16.048 -4.281 20.871 1.00 96.56 80 ARG A CA 1
ATOM 629 C C . ARG A 1 80 ? -15.299 -3.654 22.043 1.00 96.56 80 ARG A C 1
ATOM 631 O O . ARG A 1 80 ? -15.875 -3.519 23.117 1.00 96.56 80 ARG A O 1
ATOM 638 N N . ARG A 1 81 ? -14.027 -3.282 21.854 1.00 96.19 81 ARG A N 1
ATOM 639 C CA . ARG A 1 81 ? -13.261 -2.538 22.868 1.00 96.19 81 ARG A CA 1
ATOM 640 C C . ARG A 1 81 ? -13.899 -1.180 23.131 1.00 96.19 81 ARG A C 1
ATOM 642 O O . ARG A 1 81 ? -14.192 -0.873 24.277 1.00 96.19 81 ARG A O 1
ATOM 649 N N . TYR A 1 82 ? -14.211 -0.441 22.069 1.00 96.38 82 TYR A N 1
ATOM 650 C CA . TYR A 1 82 ? -14.903 0.840 22.179 1.00 96.38 82 TYR A CA 1
ATOM 651 C C . TYR A 1 82 ? -16.253 0.721 22.910 1.00 96.38 82 TYR A C 1
ATOM 653 O O . TYR A 1 82 ? -16.555 1.527 23.786 1.00 96.38 82 TYR A O 1
ATOM 661 N N . GLU A 1 83 ? -17.050 -0.308 22.605 1.00 95.81 83 GLU A N 1
ATOM 662 C CA . GLU A 1 83 ? -18.326 -0.561 23.287 1.00 95.81 83 GLU A CA 1
ATOM 663 C C . GLU A 1 83 ? -18.135 -0.858 24.785 1.00 95.81 83 GLU A C 1
ATOM 665 O O . GLU A 1 83 ? -18.861 -0.323 25.628 1.00 95.81 83 GLU A O 1
ATOM 670 N N . ALA A 1 84 ? -17.149 -1.691 25.128 1.00 96.25 84 ALA A N 1
ATOM 671 C CA . ALA A 1 84 ? -16.832 -2.017 26.514 1.00 96.25 84 ALA A CA 1
ATOM 672 C C . ALA A 1 84 ? -16.381 -0.777 27.302 1.00 96.25 84 ALA A C 1
ATOM 674 O O . ALA A 1 84 ? -16.866 -0.560 28.415 1.00 96.25 84 ALA A O 1
A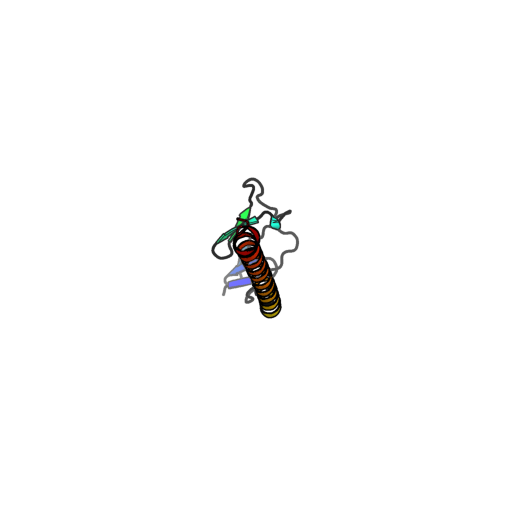TOM 675 N N . ASP A 1 85 ? -15.522 0.054 26.709 1.00 95.81 85 ASP A N 1
ATOM 676 C CA . ASP A 1 85 ? -15.042 1.299 27.312 1.00 95.81 85 ASP A CA 1
ATOM 677 C C . ASP A 1 85 ? -16.200 2.286 27.526 1.00 95.81 85 ASP A C 1
ATOM 679 O O . ASP A 1 85 ? -16.360 2.836 28.616 1.00 95.81 85 ASP A O 1
ATOM 683 N N . HIS A 1 86 ? -17.081 2.446 26.531 1.00 96.50 86 HIS A N 1
ATOM 684 C CA . HIS A 1 86 ? -18.267 3.297 26.650 1.00 96.50 86 HIS A CA 1
ATOM 685 C C . HIS A 1 86 ? -19.201 2.826 27.774 1.00 96.50 86 HIS A C 1
ATOM 687 O O . HIS A 1 86 ? -19.699 3.625 28.568 1.00 96.50 86 HIS A O 1
ATOM 693 N N . LYS A 1 8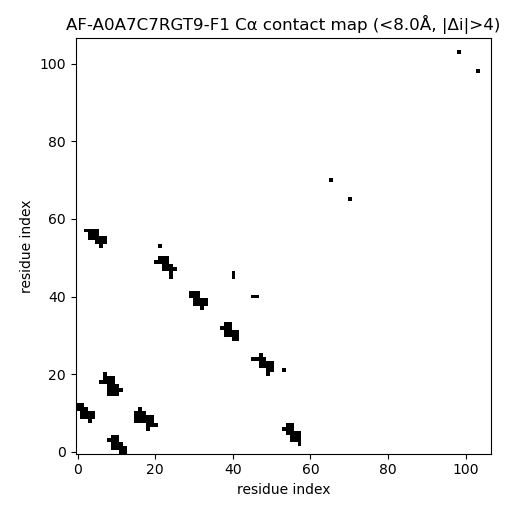7 ? -19.422 1.513 27.885 1.00 95.50 87 LYS A N 1
ATOM 694 C CA . LYS A 1 87 ? -20.248 0.942 28.952 1.00 95.50 87 LYS A CA 1
ATOM 695 C C . LYS A 1 87 ? -19.619 1.130 30.333 1.00 95.50 87 LYS A C 1
ATOM 697 O O . LYS A 1 87 ? -20.342 1.385 31.293 1.00 95.50 87 LYS A O 1
ATOM 702 N N . ALA A 1 88 ? -18.296 1.020 30.446 1.00 95.12 88 ALA A N 1
ATOM 703 C CA . ALA A 1 88 ? -17.586 1.270 31.696 1.00 95.12 88 ALA A CA 1
ATOM 704 C C . ALA A 1 88 ? -17.760 2.725 32.165 1.00 95.12 88 ALA A C 1
ATOM 706 O O . ALA A 1 88 ? -18.072 2.944 33.335 1.00 95.12 88 ALA A O 1
ATOM 707 N N . ILE A 1 89 ? -17.652 3.696 31.248 1.00 94.81 89 ILE A N 1
ATOM 708 C CA . ILE A 1 89 ? -17.916 5.120 31.526 1.00 94.81 89 ILE A CA 1
ATOM 709 C C . ILE A 1 89 ? -19.355 5.313 32.009 1.00 94.81 89 ILE A C 1
ATOM 711 O O . ILE A 1 89 ? -19.572 5.924 33.051 1.00 94.81 89 ILE A O 1
ATOM 715 N N . GLN A 1 90 ? -20.339 4.730 31.317 1.00 94.19 90 GLN A N 1
ATOM 716 C CA . GLN A 1 90 ? -21.741 4.854 31.718 1.00 94.19 90 GLN A CA 1
ATOM 717 C C . GLN A 1 90 ? -21.989 4.309 33.134 1.00 94.19 90 GLN A C 1
ATOM 719 O O . GLN A 1 90 ? -22.666 4.946 33.938 1.00 94.19 90 GLN A O 1
ATOM 724 N N . ILE A 1 91 ? -21.421 3.146 33.465 1.00 93.44 91 ILE A N 1
ATOM 725 C CA . ILE A 1 91 ? -21.528 2.564 34.811 1.00 93.44 91 ILE A CA 1
ATOM 726 C C . ILE A 1 91 ? -20.878 3.482 35.851 1.00 93.44 91 ILE A C 1
ATOM 728 O O . ILE A 1 91 ? -21.398 3.630 36.961 1.00 93.44 91 ILE A O 1
ATOM 732 N N . GLN A 1 92 ? -19.747 4.101 35.512 1.00 93.00 92 GLN A N 1
ATOM 733 C CA . GLN A 1 92 ? -19.069 5.042 36.391 1.00 93.00 92 GLN A CA 1
ATOM 734 C C . GLN A 1 92 ? -19.925 6.290 36.648 1.00 93.00 92 GLN A C 1
ATOM 736 O O . GLN A 1 92 ? -20.103 6.662 37.808 1.00 93.00 92 GLN A O 1
ATOM 741 N N . ASP A 1 93 ? -20.529 6.868 35.610 1.00 90.69 93 ASP A N 1
ATOM 742 C CA . ASP A 1 93 ? -21.436 8.016 35.725 1.00 90.69 93 ASP A CA 1
ATOM 743 C C . ASP A 1 93 ? -22.700 7.678 36.525 1.00 90.69 93 ASP A C 1
ATOM 745 O O . ASP A 1 93 ? -23.109 8.442 37.400 1.00 90.69 93 ASP A O 1
ATOM 749 N N . GLU A 1 94 ? -23.296 6.506 36.301 1.00 90.81 94 GLU A N 1
ATOM 750 C CA . GLU A 1 94 ? -24.438 6.031 37.089 1.00 90.81 94 GLU A CA 1
ATOM 751 C C . GLU A 1 94 ? -24.069 5.846 38.569 1.00 90.81 94 GLU A C 1
ATOM 753 O O . GLU A 1 94 ? -24.846 6.200 39.459 1.00 90.81 94 GLU A O 1
ATOM 758 N N . THR A 1 95 ? -22.875 5.316 38.848 1.00 88.88 95 THR A N 1
ATOM 759 C CA . THR A 1 95 ? -22.371 5.128 40.217 1.00 88.88 95 THR A CA 1
ATOM 760 C C . THR A 1 95 ? -22.135 6.471 40.907 1.00 88.88 95 THR A C 1
ATOM 762 O O . THR A 1 95 ? -22.552 6.652 42.052 1.00 88.88 95 THR A O 1
ATOM 765 N N . LEU A 1 96 ? -21.524 7.433 40.209 1.00 88.38 96 LEU A N 1
ATOM 766 C CA . LEU A 1 96 ? -21.335 8.799 40.703 1.00 88.38 96 LEU A CA 1
ATOM 767 C C . LEU A 1 96 ? -22.677 9.499 40.943 1.00 88.38 96 LEU A C 1
ATOM 769 O O . LEU A 1 96 ? -22.873 10.100 41.998 1.00 88.38 96 LEU A O 1
ATOM 773 N N . GLY A 1 97 ? -23.626 9.374 40.014 1.00 87.38 97 GLY A N 1
ATOM 774 C CA . GLY A 1 97 ? -24.964 9.946 40.146 1.00 87.38 97 GLY A CA 1
ATOM 775 C C . GLY A 1 97 ? -25.720 9.404 41.361 1.00 87.38 97 GLY A C 1
ATOM 776 O O . GLY A 1 97 ? -26.339 10.176 42.095 1.00 87.38 97 GLY A O 1
ATOM 777 N N . LYS A 1 98 ? -25.637 8.094 41.625 1.00 84.44 98 LYS A N 1
ATOM 778 C CA . LYS A 1 98 ? -26.212 7.490 42.840 1.00 84.44 98 LYS A CA 1
ATOM 779 C C . LYS A 1 98 ? -25.515 7.988 44.101 1.00 84.44 98 LYS A C 1
ATOM 781 O O . LYS A 1 98 ? -26.193 8.434 45.019 1.00 84.44 98 LYS A O 1
ATOM 786 N N . ALA A 1 99 ? -24.182 7.992 44.129 1.00 81.44 99 ALA A N 1
ATOM 787 C CA . ALA A 1 99 ? -23.419 8.465 45.282 1.00 81.44 99 ALA A CA 1
ATOM 788 C C . ALA A 1 99 ? -23.760 9.921 45.646 1.00 81.44 99 ALA A C 1
ATOM 790 O O . ALA A 1 99 ? -24.001 10.216 46.813 1.00 81.44 99 ALA A O 1
ATOM 791 N N . VAL A 1 100 ? -23.840 10.822 44.662 1.00 81.94 100 VAL A N 1
ATOM 792 C CA . VAL A 1 100 ? -24.165 12.240 44.890 1.00 81.94 100 VAL A CA 1
ATOM 793 C C . VAL A 1 100 ? -25.593 12.423 45.412 1.00 81.94 100 VAL A C 1
ATOM 795 O O . VAL A 1 100 ? -25.799 13.174 46.364 1.00 81.94 100 VAL A O 1
ATOM 798 N N . ASN A 1 101 ? -26.577 11.730 44.834 1.00 78.19 101 ASN A N 1
ATOM 799 C CA . ASN A 1 101 ? -27.982 11.897 45.219 1.00 78.19 101 ASN A CA 1
ATOM 800 C C . ASN A 1 101 ? -28.327 11.207 46.552 1.00 78.19 101 ASN A C 1
ATOM 802 O O . ASN A 1 101 ? -29.107 11.742 47.342 1.00 78.19 101 ASN A O 1
ATOM 806 N N . GLU A 1 102 ? -27.744 10.038 46.821 1.00 69.44 102 GLU A N 1
ATOM 807 C CA . GLU A 1 102 ? -28.060 9.234 48.006 1.00 69.44 102 GLU A CA 1
ATOM 808 C C . GLU A 1 102 ? -27.229 9.636 49.236 1.00 69.44 102 GLU A C 1
ATOM 810 O O . GLU A 1 102 ? -27.774 9.672 50.338 1.00 69.44 102 GLU A O 1
ATOM 815 N N . LEU A 1 103 ? -25.949 10.010 49.081 1.00 62.03 103 LEU A N 1
ATOM 816 C CA . LEU A 1 103 ? -25.108 10.476 50.201 1.00 62.03 103 LEU A CA 1
ATOM 817 C C . LEU A 1 103 ? -25.189 11.994 50.427 1.00 62.03 103 LEU A C 1
ATOM 819 O O . LEU A 1 103 ? -24.904 12.455 51.527 1.00 62.03 103 LEU A O 1
ATOM 823 N N . GLY A 1 104 ? -25.597 12.784 49.427 1.00 58.06 104 GLY A N 1
ATOM 824 C CA . GLY A 1 104 ? -25.788 14.236 49.560 1.00 58.06 104 GLY A CA 1
ATOM 825 C C . GLY A 1 104 ? -27.028 14.639 50.367 1.00 58.06 104 GLY A C 1
ATOM 826 O O . GLY A 1 104 ? -27.164 15.801 50.748 1.00 58.06 104 GLY A O 1
ATOM 827 N N . THR A 1 105 ? -27.917 13.691 50.682 1.00 54.16 105 THR A N 1
ATOM 828 C CA . THR A 1 105 ? -29.075 13.911 51.560 1.00 54.16 105 THR A CA 1
ATOM 829 C C . THR A 1 105 ? -28.702 13.600 53.014 1.00 54.16 105 THR A C 1
ATOM 831 O O . THR A 1 105 ? -29.294 12.737 53.654 1.00 54.16 105 THR A O 1
ATOM 834 N N . VAL A 1 106 ? -27.704 14.295 53.558 1.00 54.94 106 VAL A N 1
ATOM 835 C CA . VAL A 1 106 ? -27.519 14.389 55.014 1.00 54.94 106 VAL A CA 1
ATOM 836 C C . VAL A 1 106 ? -28.037 15.763 55.426 1.00 54.94 106 VAL A C 1
ATOM 838 O O . VAL A 1 106 ? -27.426 16.784 55.119 1.00 54.94 106 VAL A O 1
ATOM 841 N N . ARG A 1 107 ? -29.227 15.769 56.033 1.00 48.03 107 ARG A N 1
ATOM 842 C CA . ARG A 1 107 ? -29.739 16.898 56.818 1.00 48.03 107 ARG A CA 1
ATOM 843 C C . ARG A 1 107 ? -29.087 16.914 58.191 1.00 48.03 107 ARG A C 1
ATOM 845 O O . ARG A 1 107 ? -28.828 15.807 58.712 1.00 48.03 107 ARG A O 1
#